Protein AF-A0AAQ0TIJ2-F1 (afdb_monomer)

Sequence (86 aa):
MLGMNLKGMYYAFKTSLETHRTESMTTDQFVSWLVSSEWDDRRNRAVERAIRQASFRYKATIEEIDFSVERGLDGYSQQIDPLWII

Mean predicted aligned error: 14.22 Å

Solvent-accessible surface area (backbone atoms only — not comparable to full-atom values): 5572 Å² total; per-residue (Å²): 135,95,66,85,86,57,59,29,32,52,53,49,54,53,49,35,69,77,62,57,63,55,80,84,48,54,72,67,56,48,54,51,50,31,54,50,39,29,52,50,44,53,50,50,55,49,50,54,48,48,56,64,70,65,59,61,93,60,85,89,46,82,88,72,62,77,80,59,78,89,71,72,78,71,67,98,76,78,74,88,67,87,78,80,84,122

pLDDT: mean 76.59, std 18.2, range [41.53, 96.31]

Radius of gyration: 23.49 Å; Cα contacts (8 Å, |Δi|>4): 26; chains: 1; bounding box: 32×74×47 Å

Structure (mmCIF, N/CA/C/O backbone):
data_AF-A0AAQ0TIJ2-F1
#
_entry.id   AF-A0AAQ0TIJ2-F1
#
loop_
_atom_site.group_PDB
_atom_site.id
_atom_site.type_symbol
_atom_site.label_atom_id
_atom_site.label_alt_id
_atom_site.label_comp_id
_atom_site.label_asym_id
_atom_site.label_entity_id
_atom_site.label_seq_id
_atom_site.pdbx_PDB_ins_code
_atom_site.Cartn_x
_atom_site.Cartn_y
_atom_site.Cartn_z
_atom_site.occupancy
_atom_site.B_iso_or_equiv
_atom_site.auth_seq_id
_atom_site.auth_comp_id
_atom_site.auth_asym_id
_atom_site.auth_atom_id
_atom_site.pdbx_PDB_model_num
ATOM 1 N N . MET A 1 1 ? -10.514 21.737 -10.674 1.00 41.53 1 MET A N 1
ATOM 2 C CA . MET A 1 1 ? -9.674 20.742 -11.375 1.00 41.53 1 MET A CA 1
ATOM 3 C C . MET A 1 1 ? -10.152 19.346 -10.976 1.00 41.53 1 MET A C 1
ATOM 5 O O . MET A 1 1 ? -9.872 18.917 -9.867 1.00 41.53 1 MET A O 1
ATOM 9 N N . LEU A 1 2 ? -10.952 18.683 -11.819 1.00 55.69 2 LEU A N 1
ATOM 10 C CA . LEU A 1 2 ? -11.446 17.312 -11.600 1.00 55.69 2 LEU A CA 1
ATOM 11 C C . LEU A 1 2 ? -10.437 16.322 -12.204 1.00 55.69 2 LEU A C 1
ATOM 13 O O . LEU A 1 2 ? -10.649 15.781 -13.281 1.00 55.69 2 LEU A O 1
ATOM 17 N N . GLY A 1 3 ? -9.286 16.170 -11.551 1.00 65.44 3 GLY A N 1
ATOM 18 C CA . GLY A 1 3 ? -8.308 15.138 -11.901 1.00 65.44 3 GLY A CA 1
ATOM 19 C C . GLY A 1 3 ? -8.576 13.860 -11.111 1.00 65.44 3 GLY A C 1
ATOM 20 O O . GLY A 1 3 ? -8.982 13.924 -9.948 1.00 65.44 3 GLY A O 1
ATOM 21 N N . MET A 1 4 ? -8.335 12.695 -11.715 1.00 74.50 4 MET A N 1
ATOM 22 C CA . MET A 1 4 ? -8.341 11.431 -10.976 1.00 74.50 4 MET A CA 1
ATOM 23 C C . MET A 1 4 ? -7.228 11.478 -9.916 1.00 74.50 4 MET A C 1
ATOM 25 O O . MET A 1 4 ? -6.054 11.616 -10.243 1.00 74.50 4 MET A O 1
ATOM 29 N N . ASN A 1 5 ? -7.592 11.419 -8.634 1.00 84.69 5 ASN A N 1
ATOM 30 C CA . ASN A 1 5 ? -6.665 11.566 -7.505 1.00 84.69 5 ASN A CA 1
ATOM 31 C C . ASN A 1 5 ? -5.969 10.222 -7.193 1.00 84.69 5 ASN A C 1
ATOM 33 O O . ASN A 1 5 ? -6.255 9.587 -6.174 1.00 84.69 5 ASN A O 1
ATOM 37 N N . LEU A 1 6 ? -5.128 9.768 -8.130 1.00 92.44 6 LEU A N 1
ATOM 38 C CA . LEU A 1 6 ? -4.477 8.448 -8.166 1.00 92.44 6 LEU A CA 1
ATOM 39 C C . LEU A 1 6 ? -3.208 8.409 -7.304 1.00 92.44 6 LEU A C 1
ATOM 41 O O . LEU A 1 6 ? -2.082 8.338 -7.801 1.00 92.44 6 LEU A O 1
ATOM 45 N N . LYS A 1 7 ? -3.392 8.539 -5.990 1.00 93.25 7 LYS A N 1
ATOM 46 C CA . LYS A 1 7 ? -2.282 8.646 -5.035 1.00 93.25 7 LYS A CA 1
ATOM 47 C C . LYS A 1 7 ? -1.456 7.365 -4.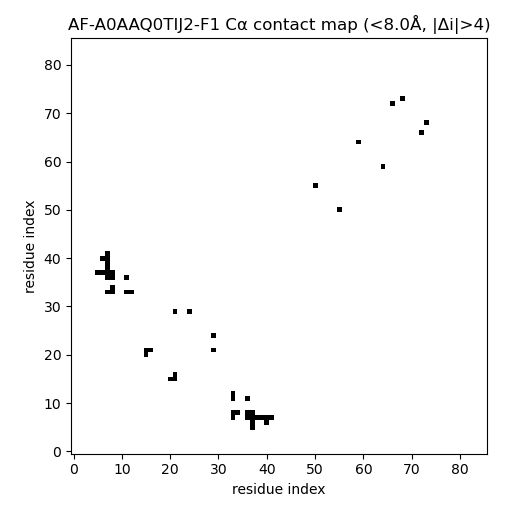946 1.00 93.25 7 LYS A C 1
ATOM 49 O O . LYS A 1 7 ? -0.236 7.460 -4.873 1.00 93.25 7 LYS A O 1
ATOM 54 N N . GLY A 1 8 ? -2.095 6.196 -4.986 1.00 94.00 8 GLY A N 1
ATOM 55 C CA . GLY A 1 8 ? -1.403 4.911 -4.903 1.00 94.00 8 GLY A CA 1
ATOM 56 C C . GLY A 1 8 ? -0.494 4.691 -6.107 1.00 94.00 8 GLY A C 1
ATOM 57 O O . GLY A 1 8 ? 0.680 4.384 -5.924 1.00 94.00 8 GLY A O 1
ATOM 58 N N . MET A 1 9 ? -0.982 4.981 -7.323 1.00 94.94 9 MET A N 1
ATOM 59 C CA . MET A 1 9 ? -0.132 4.931 -8.526 1.00 94.94 9 MET A CA 1
ATOM 60 C C . MET A 1 9 ? 1.057 5.888 -8.424 1.00 94.94 9 MET A C 1
ATOM 62 O O . MET A 1 9 ? 2.176 5.521 -8.771 1.00 94.94 9 MET A O 1
ATOM 66 N N . TYR A 1 10 ? 0.823 7.117 -7.954 1.00 94.56 10 TYR A N 1
ATOM 67 C CA . TYR A 1 10 ? 1.877 8.120 -7.817 1.00 94.56 10 TYR A CA 1
ATOM 68 C C . TYR A 1 10 ? 2.988 7.664 -6.863 1.00 94.56 10 TYR A C 1
ATOM 70 O O . TYR A 1 10 ? 4.167 7.746 -7.210 1.00 94.56 10 TYR A O 1
ATOM 78 N N . TYR A 1 11 ? 2.628 7.159 -5.679 1.00 93.94 11 TYR A N 1
ATOM 79 C CA . TYR A 1 11 ? 3.616 6.682 -4.711 1.00 93.94 11 TYR A CA 1
ATOM 80 C C . TYR A 1 11 ? 4.359 5.451 -5.221 1.00 93.94 11 TYR A C 1
ATOM 82 O O . TYR A 1 11 ? 5.582 5.420 -5.140 1.00 93.94 11 TYR A O 1
ATOM 90 N N . ALA A 1 12 ? 3.648 4.492 -5.816 1.00 93.62 12 ALA A N 1
ATOM 91 C CA . ALA A 1 12 ? 4.250 3.310 -6.421 1.00 93.62 12 ALA A CA 1
ATOM 92 C C . ALA A 1 12 ? 5.279 3.690 -7.498 1.00 93.62 12 ALA A C 1
ATOM 94 O O . ALA A 1 12 ? 6.428 3.257 -7.443 1.00 93.62 12 ALA A O 1
ATOM 95 N N . PHE A 1 13 ? 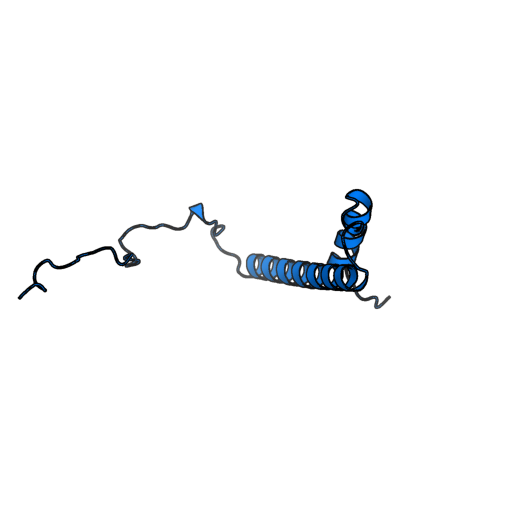4.908 4.580 -8.420 1.00 93.12 13 PHE A N 1
ATOM 96 C CA . PHE A 1 13 ? 5.810 5.068 -9.460 1.00 93.12 13 PHE A CA 1
ATOM 97 C C . PHE A 1 13 ? 7.036 5.788 -8.880 1.00 93.12 13 PHE A C 1
ATOM 99 O O . PHE A 1 13 ? 8.165 5.550 -9.304 1.00 93.12 13 PHE A O 1
ATOM 106 N N . LYS A 1 14 ? 6.845 6.641 -7.867 1.00 93.50 14 LYS A N 1
ATOM 107 C CA . LYS A 1 14 ? 7.962 7.320 -7.201 1.00 93.50 14 LYS A CA 1
ATOM 108 C C . LYS A 1 14 ? 8.915 6.317 -6.541 1.00 93.50 14 LYS A C 1
ATOM 110 O O . LYS A 1 14 ? 10.121 6.391 -6.750 1.00 93.50 14 LYS A O 1
ATOM 115 N N . THR A 1 15 ? 8.381 5.348 -5.801 1.00 92.12 15 THR A N 1
ATOM 116 C CA . THR A 1 15 ? 9.178 4.297 -5.159 1.0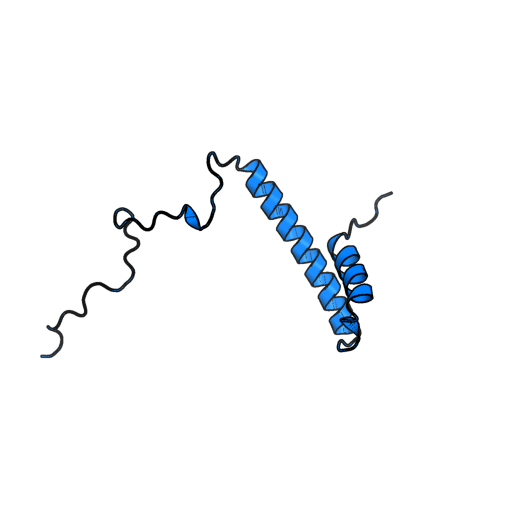0 92.12 15 THR A CA 1
ATOM 117 C C . THR A 1 15 ? 9.918 3.446 -6.183 1.00 92.12 15 THR A C 1
ATOM 119 O O . THR A 1 15 ? 11.055 3.051 -5.936 1.00 92.12 15 THR A O 1
ATOM 122 N N . SER A 1 16 ? 9.323 3.174 -7.347 1.00 90.69 16 SER A N 1
ATOM 123 C CA . SER A 1 16 ? 9.983 2.375 -8.379 1.00 90.69 16 SER A CA 1
ATOM 124 C C . SER A 1 16 ? 11.203 3.075 -8.985 1.00 90.69 16 SER A C 1
ATOM 126 O O . SER A 1 16 ? 12.164 2.392 -9.328 1.00 90.69 16 SER A O 1
ATOM 128 N N . LEU A 1 17 ? 11.200 4.415 -9.048 1.00 89.75 17 LEU A N 1
ATOM 129 C CA . LEU A 1 17 ? 12.375 5.202 -9.448 1.00 89.75 17 LEU A CA 1
ATOM 130 C C . LEU A 1 17 ? 13.504 5.134 -8.412 1.00 89.75 17 LEU A C 1
ATOM 132 O O . LEU A 1 17 ? 14.670 5.101 -8.782 1.00 89.75 17 LEU A O 1
ATOM 136 N N . GLU A 1 18 ? 13.165 5.107 -7.123 1.00 88.88 18 GLU A N 1
ATOM 137 C CA . GLU A 1 18 ? 14.145 5.065 -6.028 1.00 88.88 18 GLU A CA 1
ATOM 138 C C . GLU A 1 18 ? 14.747 3.664 -5.826 1.00 88.88 18 GLU A C 1
ATOM 140 O O . GLU A 1 18 ? 15.884 3.530 -5.384 1.00 88.88 18 GLU A O 1
ATOM 145 N N . THR A 1 19 ? 13.986 2.610 -6.133 1.00 83.69 19 THR A N 1
ATOM 146 C CA . THR A 1 19 ? 14.352 1.215 -5.819 1.00 83.69 19 THR A CA 1
ATOM 147 C C . THR A 1 19 ? 14.837 0.404 -7.018 1.00 83.69 19 THR A C 1
ATOM 149 O O . THR A 1 19 ? 15.124 -0.779 -6.847 1.00 83.69 19 THR A O 1
ATOM 152 N N . HIS A 1 20 ? 14.901 0.988 -8.222 1.00 74.94 20 HIS A N 1
ATOM 153 C CA . HIS A 1 20 ? 15.248 0.285 -9.472 1.00 74.94 20 HIS A CA 1
ATOM 154 C C . HIS A 1 20 ? 14.403 -0.978 -9.737 1.00 74.94 20 HIS A C 1
ATOM 156 O O . HIS A 1 20 ? 14.742 -1.836 -10.551 1.00 74.94 20 HIS A O 1
ATOM 162 N N . ARG A 1 21 ? 13.245 -1.094 -9.073 1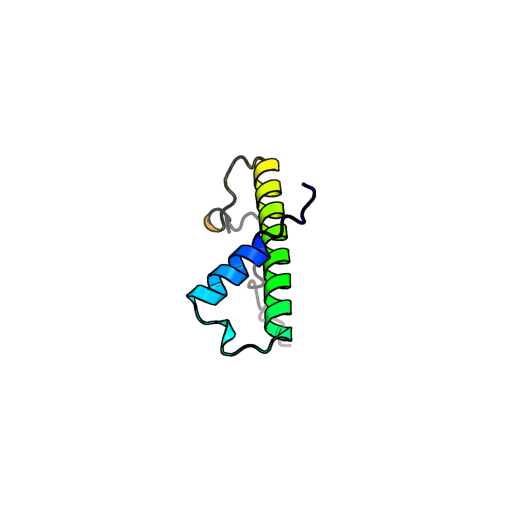.00 66.44 21 ARG A N 1
ATOM 163 C CA . ARG A 1 21 ? 12.380 -2.284 -9.094 1.00 66.44 21 ARG A CA 1
ATOM 164 C C . ARG A 1 21 ? 11.802 -2.578 -10.481 1.00 66.44 21 ARG A C 1
ATOM 166 O O . ARG A 1 21 ? 11.299 -3.668 -10.721 1.00 66.44 21 ARG A O 1
ATOM 173 N N . THR A 1 22 ? 11.876 -1.606 -11.386 1.00 67.06 22 THR A N 1
ATOM 174 C CA . THR A 1 22 ? 11.417 -1.703 -12.772 1.00 67.06 22 THR A CA 1
ATOM 175 C C . THR A 1 22 ? 12.355 -2.489 -13.681 1.00 67.06 22 THR A C 1
ATOM 177 O O . THR A 1 22 ? 11.929 -2.876 -14.760 1.00 67.06 22 THR A O 1
ATOM 180 N N . GLU A 1 23 ? 13.612 -2.725 -13.291 1.00 68.44 23 GLU A N 1
ATOM 181 C CA . GLU A 1 23 ? 14.621 -3.329 -14.179 1.00 68.44 23 GLU A CA 1
ATOM 182 C C . GLU A 1 23 ? 14.317 -4.789 -14.546 1.00 68.44 23 GLU A C 1
ATOM 184 O O . GLU A 1 23 ? 14.757 -5.269 -15.588 1.00 68.44 23 GLU A O 1
ATOM 189 N N . SER A 1 24 ? 13.523 -5.486 -13.729 1.00 78.00 24 SER A N 1
ATOM 190 C CA . SER A 1 24 ? 13.109 -6.873 -13.967 1.00 78.00 24 SER A CA 1
ATOM 191 C C . SER A 1 24 ? 11.681 -7.029 -14.501 1.00 78.00 24 SER A C 1
ATOM 193 O O . SER A 1 24 ? 11.258 -8.156 -14.756 1.00 78.00 24 SER A O 1
ATOM 195 N N . MET A 1 25 ? 10.929 -5.934 -14.672 1.00 86.19 25 MET A N 1
ATOM 196 C CA . MET A 1 25 ? 9.520 -5.974 -15.075 1.00 86.19 25 MET A CA 1
ATOM 197 C C . MET A 1 25 ? 9.341 -5.567 -16.535 1.00 86.19 25 MET A C 1
ATOM 199 O O . MET A 1 25 ? 9.884 -4.563 -16.995 1.00 86.19 25 MET A O 1
ATOM 203 N N . THR A 1 26 ? 8.502 -6.304 -17.258 1.00 92.12 26 THR A N 1
ATOM 204 C CA . THR A 1 26 ? 8.014 -5.858 -18.566 1.00 92.12 26 THR A CA 1
ATOM 205 C C . THR A 1 26 ? 7.035 -4.689 -18.402 1.00 92.12 26 THR A C 1
ATOM 207 O O . THR A 1 26 ? 6.477 -4.450 -17.327 1.00 92.12 26 THR A O 1
ATOM 210 N N . THR A 1 27 ? 6.810 -3.916 -19.466 1.00 90.44 27 THR A N 1
ATOM 211 C CA . THR A 1 27 ? 5.971 -2.706 -19.397 1.00 90.44 27 THR A CA 1
ATOM 212 C C . THR A 1 27 ? 4.528 -3.001 -18.971 1.00 90.44 27 THR A C 1
ATOM 214 O O . THR A 1 27 ? 3.949 -2.239 -18.200 1.00 90.44 27 THR A O 1
ATOM 217 N N . ASP A 1 28 ? 3.949 -4.113 -19.422 1.00 93.56 28 ASP A N 1
ATOM 218 C CA . ASP A 1 28 ? 2.609 -4.561 -19.029 1.00 93.56 28 ASP A CA 1
ATOM 219 C C . ASP A 1 28 ? 2.542 -4.931 -17.540 1.00 93.56 28 ASP A C 1
ATOM 221 O O . ASP A 1 28 ? 1.620 -4.508 -16.839 1.00 93.56 28 ASP A O 1
ATOM 225 N N . GLN A 1 29 ? 3.558 -5.629 -17.027 1.00 93.44 29 GLN A N 1
ATOM 226 C CA . GLN A 1 29 ? 3.670 -5.951 -15.606 1.00 93.44 29 GLN A CA 1
ATOM 227 C C . GLN A 1 29 ? 3.783 -4.682 -14.766 1.00 93.44 29 GLN A C 1
ATOM 229 O O . GLN A 1 29 ? 3.163 -4.582 -13.707 1.00 93.44 29 GLN A O 1
ATOM 234 N N . PHE A 1 30 ? 4.543 -3.693 -15.241 1.00 93.00 30 PHE A N 1
ATOM 235 C CA . PHE A 1 30 ? 4.701 -2.425 -14.541 1.00 93.00 30 PHE A CA 1
ATOM 236 C C . PHE A 1 30 ? 3.376 -1.664 -14.446 1.00 93.00 30 PHE A C 1
ATOM 238 O O . PHE A 1 30 ? 2.992 -1.222 -13.363 1.00 93.00 30 PHE A O 1
ATOM 245 N N . VAL A 1 31 ? 2.622 -1.580 -15.546 1.00 93.50 31 VAL A N 1
ATOM 246 C CA . VAL A 1 31 ? 1.287 -0.963 -15.546 1.00 93.50 31 VAL A CA 1
ATOM 247 C C . VAL A 1 31 ? 0.328 -1.729 -14.633 1.00 93.50 31 VAL A C 1
ATOM 249 O O . VAL A 1 31 ? -0.375 -1.103 -13.838 1.00 93.50 31 VAL A O 1
ATOM 252 N N . SER A 1 32 ? 0.332 -3.065 -14.690 1.00 94.75 32 SER A N 1
ATOM 253 C CA . SER A 1 32 ? -0.486 -3.899 -13.803 1.00 94.75 32 SER A CA 1
ATOM 254 C C . SER A 1 32 ? -0.177 -3.618 -12.334 1.00 94.75 32 SER A C 1
ATOM 256 O O . SER A 1 32 ? -1.093 -3.446 -11.535 1.00 94.75 32 SER A O 1
ATOM 258 N N . TRP A 1 33 ? 1.103 -3.521 -11.976 1.00 94.56 33 TRP A N 1
ATOM 259 C CA . TRP A 1 33 ? 1.528 -3.240 -10.610 1.00 94.56 33 TRP A CA 1
ATOM 260 C C . TRP A 1 33 ? 1.090 -1.855 -10.124 1.00 94.56 33 TRP A C 1
ATOM 262 O O . TRP A 1 33 ? 0.585 -1.733 -9.007 1.00 94.56 33 TRP A O 1
ATOM 272 N N . LEU A 1 34 ? 1.207 -0.819 -10.963 1.00 94.19 34 LEU A N 1
ATOM 273 C CA . LEU A 1 34 ? 0.725 0.522 -10.619 1.00 94.19 34 LEU A CA 1
ATOM 274 C C . LEU A 1 34 ? -0.788 0.524 -10.355 1.00 94.19 34 LEU A C 1
ATOM 276 O O . LEU A 1 34 ? -1.244 1.115 -9.375 1.00 94.19 34 LEU A O 1
ATOM 280 N N . VAL A 1 35 ? -1.566 -0.159 -11.202 1.00 95.19 35 VAL A N 1
ATOM 281 C CA . VAL A 1 35 ? -3.025 -0.278 -11.040 1.00 95.19 35 VAL A CA 1
ATOM 282 C C . VAL A 1 35 ? -3.379 -1.034 -9.758 1.00 95.19 35 VAL A C 1
ATOM 284 O O . VAL A 1 35 ? -4.240 -0.574 -9.005 1.00 95.19 35 VAL A O 1
ATOM 287 N N . SER A 1 36 ? -2.698 -2.146 -9.467 1.00 95.50 36 SER A N 1
ATOM 288 C CA . SER A 1 36 ? -2.879 -2.890 -8.215 1.00 95.50 36 SER A CA 1
ATOM 289 C C . SER A 1 36 ? -2.578 -2.021 -6.994 1.00 95.50 36 SER A C 1
ATOM 291 O O . SER A 1 36 ? -3.394 -1.959 -6.078 1.00 95.50 36 SER A O 1
ATOM 293 N N . SER A 1 37 ? -1.481 -1.259 -7.016 1.00 95.31 37 SER A N 1
ATOM 294 C CA . SER A 1 37 ? -1.122 -0.377 -5.901 1.00 95.31 37 SER A CA 1
ATOM 295 C C . SER A 1 37 ? -2.152 0.730 -5.649 1.00 95.31 37 SER A C 1
ATOM 297 O O . SER A 1 37 ? -2.346 1.142 -4.506 1.00 95.31 37 SER A O 1
ATOM 299 N N . GLU A 1 38 ? -2.815 1.240 -6.685 1.00 95.94 38 GLU A N 1
ATOM 300 C CA . GLU A 1 38 ? -3.913 2.199 -6.520 1.00 95.94 38 GLU A CA 1
ATOM 301 C C . GLU A 1 38 ? -5.156 1.564 -5.916 1.00 95.94 38 GLU A C 1
ATOM 303 O O . GLU A 1 38 ? -5.828 2.178 -5.083 1.00 95.94 38 GLU A O 1
ATOM 308 N N . TRP A 1 39 ? -5.476 0.343 -6.337 1.00 95.56 39 TRP A N 1
ATOM 309 C CA . TRP A 1 39 ? -6.580 -0.404 -5.758 1.00 95.56 39 TRP A CA 1
ATOM 310 C C . TRP A 1 39 ? -6.339 -0.672 -4.266 1.00 95.56 39 TRP A C 1
ATOM 312 O O . TRP A 1 39 ? -7.231 -0.410 -3.453 1.00 95.56 39 TRP A O 1
ATOM 322 N N . ASP A 1 40 ? -5.120 -1.075 -3.901 1.00 96.31 40 ASP A N 1
ATOM 323 C CA . ASP A 1 40 ? -4.705 -1.283 -2.511 1.00 96.31 40 ASP A CA 1
ATOM 324 C C . ASP A 1 40 ? -4.807 0.006 -1.688 1.00 96.31 40 ASP A C 1
ATOM 326 O O . ASP A 1 40 ? -5.427 0.010 -0.624 1.00 96.31 40 ASP A O 1
ATOM 330 N N . ASP A 1 41 ? -4.290 1.132 -2.192 1.00 95.81 41 ASP A N 1
ATOM 331 C CA . ASP A 1 41 ? -4.380 2.429 -1.507 1.00 95.81 41 ASP A CA 1
ATOM 332 C C . ASP A 1 41 ? -5.841 2.853 -1.266 1.00 95.81 41 ASP A C 1
ATOM 334 O O . ASP A 1 41 ? -6.210 3.311 -0.179 1.00 95.81 41 ASP A O 1
ATOM 338 N N . ARG A 1 42 ? -6.721 2.662 -2.256 1.00 94.75 42 ARG A N 1
ATOM 339 C CA . ARG A 1 42 ? -8.154 2.957 -2.097 1.00 94.75 42 ARG A CA 1
ATOM 340 C C . ARG A 1 42 ? -8.807 2.065 -1.057 1.00 94.75 42 ARG A C 1
ATOM 342 O O . ARG A 1 42 ? -9.605 2.568 -0.257 1.00 94.75 42 ARG A O 1
ATOM 349 N N . ARG A 1 43 ? -8.489 0.770 -1.074 1.00 95.88 43 ARG A N 1
ATOM 350 C CA . ARG A 1 43 ? -9.022 -0.208 -0.127 1.00 95.88 43 ARG A CA 1
ATOM 351 C C . ARG A 1 43 ? -8.542 0.094 1.288 1.00 95.88 43 ARG A C 1
ATOM 353 O O . ARG A 1 43 ? -9.380 0.180 2.180 1.00 95.88 43 ARG A O 1
ATOM 360 N N . ASN A 1 44 ? -7.256 0.376 1.477 1.00 94.94 44 ASN A N 1
ATOM 361 C CA . ASN A 1 44 ? -6.697 0.774 2.769 1.00 94.94 44 ASN A CA 1
ATOM 362 C C . ASN A 1 44 ? -7.362 2.043 3.299 1.00 94.94 44 ASN A C 1
ATOM 364 O O . ASN A 1 44 ? -7.873 2.044 4.416 1.00 94.94 44 ASN A O 1
ATOM 368 N N . ARG A 1 45 ? -7.501 3.091 2.477 1.00 93.81 45 ARG A N 1
ATOM 369 C CA . ARG A 1 45 ? -8.214 4.310 2.895 1.00 93.81 45 ARG A CA 1
ATOM 370 C C . ARG A 1 45 ? -9.686 4.055 3.227 1.00 93.81 45 ARG A C 1
ATOM 372 O O . ARG A 1 45 ? -10.250 4.758 4.066 1.00 93.81 45 ARG A O 1
ATOM 379 N N . ALA A 1 46 ? -10.344 3.112 2.552 1.00 93.75 46 ALA A N 1
ATOM 380 C CA . ALA A 1 46 ? -11.716 2.725 2.877 1.00 93.75 46 ALA A CA 1
ATOM 381 C C . ALA A 1 46 ? -11.793 2.005 4.227 1.00 93.75 46 ALA A C 1
ATOM 383 O O . ALA A 1 46 ? -12.637 2.364 5.046 1.00 93.75 46 ALA A O 1
ATOM 384 N N . VAL A 1 47 ? -10.877 1.070 4.482 1.00 93.62 47 VAL A N 1
ATOM 385 C CA . VAL A 1 47 ? -10.759 0.359 5.759 1.00 93.62 47 VAL A CA 1
ATOM 386 C C . VAL A 1 47 ? -10.448 1.331 6.898 1.00 93.62 47 VAL A C 1
ATOM 388 O O . VAL A 1 47 ? -11.165 1.343 7.890 1.00 93.62 47 VAL A O 1
ATOM 391 N N . GLU A 1 48 ? -9.469 2.222 6.745 1.00 91.75 48 GLU A N 1
ATOM 392 C CA . GLU A 1 48 ? -9.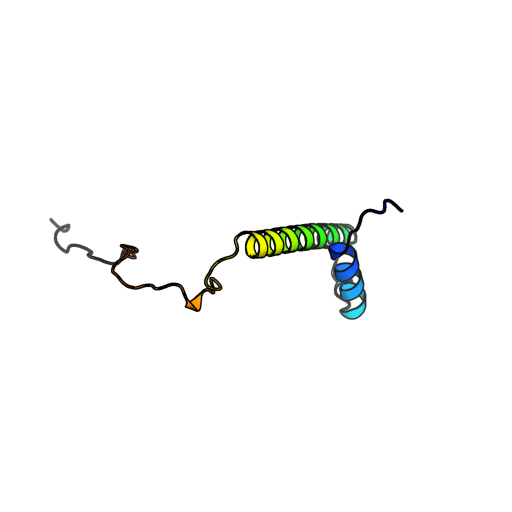139 3.240 7.753 1.00 91.75 48 GLU A CA 1
ATOM 393 C C . GLU A 1 48 ? -10.324 4.158 8.071 1.00 91.75 48 GLU A C 1
ATOM 395 O O . GLU A 1 48 ? -10.561 4.510 9.230 1.00 91.75 48 GLU A O 1
ATOM 400 N N . ARG A 1 49 ? -11.095 4.548 7.046 1.00 93.12 49 ARG A N 1
ATOM 401 C CA . ARG A 1 49 ? -12.327 5.322 7.238 1.00 93.12 49 ARG A CA 1
ATOM 402 C C . ARG A 1 49 ? -13.377 4.517 7.992 1.00 93.12 49 ARG A C 1
ATOM 404 O O . ARG A 1 49 ? -13.972 5.068 8.912 1.00 93.12 49 ARG A O 1
ATOM 411 N N . ALA A 1 50 ? -13.581 3.252 7.636 1.00 91.62 50 ALA A N 1
ATOM 412 C CA . ALA A 1 50 ? -14.527 2.375 8.317 1.00 91.62 50 ALA A CA 1
ATOM 413 C C . ALA A 1 50 ? -14.142 2.166 9.788 1.00 91.62 50 ALA A C 1
ATOM 415 O O . ALA A 1 50 ? -14.988 2.327 10.659 1.00 91.62 50 ALA A O 1
ATOM 416 N N . ILE A 1 51 ? -12.861 1.923 10.082 1.00 88.31 51 ILE A N 1
ATOM 417 C CA . ILE A 1 51 ? -12.342 1.802 11.454 1.00 88.31 51 ILE A CA 1
ATOM 418 C C . ILE A 1 51 ? -12.607 3.087 12.245 1.00 88.31 51 ILE A C 1
ATOM 420 O O . ILE A 1 51 ? -13.102 3.036 13.370 1.00 88.31 51 ILE A O 1
ATOM 424 N N . ARG A 1 52 ? -12.320 4.255 11.654 1.00 87.00 52 ARG A N 1
ATOM 425 C CA . ARG A 1 52 ? -12.560 5.550 12.307 1.00 87.00 52 ARG A CA 1
ATOM 426 C C . ARG A 1 52 ? -14.049 5.801 12.561 1.00 87.00 52 ARG A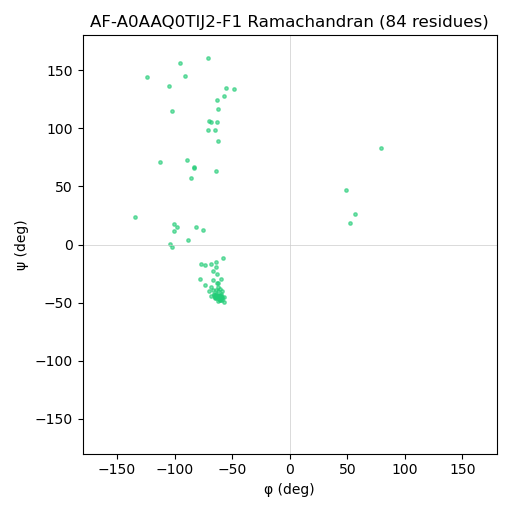 C 1
ATOM 428 O O . ARG A 1 52 ? -14.395 6.341 13.605 1.00 87.00 52 ARG A O 1
ATOM 435 N N . GLN A 1 53 ? -14.913 5.425 11.619 1.00 90.25 53 GLN A N 1
ATOM 436 C CA . GLN A 1 53 ? -16.366 5.600 11.724 1.00 90.25 53 GLN A CA 1
ATOM 437 C C . GLN A 1 53 ? -17.014 4.625 12.706 1.00 90.25 53 GLN A C 1
ATOM 439 O O . GLN A 1 53 ? -17.950 5.008 13.398 1.00 90.25 53 GLN A O 1
ATOM 444 N N . ALA A 1 54 ? -16.510 3.395 12.799 1.00 86.88 54 ALA A N 1
ATOM 445 C CA . ALA A 1 54 ? -17.018 2.393 13.727 1.00 86.88 54 ALA A CA 1
ATOM 446 C C . ALA A 1 54 ? -16.826 2.795 15.200 1.00 86.88 54 ALA A C 1
ATOM 448 O O . ALA A 1 54 ? -17.528 2.270 16.057 1.00 86.88 54 ALA A O 1
ATOM 449 N N . SER A 1 55 ? -15.913 3.738 15.490 1.00 80.81 55 SER A N 1
ATOM 450 C CA . SER A 1 55 ? -15.694 4.308 16.828 1.00 80.81 55 SER A CA 1
ATOM 451 C C . SER A 1 55 ? -15.560 3.227 17.906 1.00 80.81 55 SER A C 1
ATOM 453 O O . SER A 1 55 ? -16.196 3.271 18.959 1.00 80.81 55 SER A O 1
ATOM 455 N N . PHE A 1 56 ? -14.749 2.205 17.620 1.00 79.06 56 PHE A N 1
ATOM 456 C CA . PHE A 1 56 ? -14.521 1.130 18.574 1.00 79.06 56 PHE A CA 1
ATOM 457 C C . PHE A 1 56 ? -13.987 1.708 19.890 1.00 79.06 56 PHE A C 1
ATOM 459 O O . PHE A 1 56 ? -13.017 2.466 19.903 1.00 79.06 56 PHE A O 1
ATOM 466 N N . ARG A 1 57 ? -14.637 1.344 21.002 1.00 74.44 57 ARG A N 1
ATOM 467 C CA . ARG A 1 57 ? -14.264 1.786 22.356 1.00 74.44 57 ARG A CA 1
ATOM 468 C C . ARG A 1 57 ? -12.839 1.365 22.735 1.00 74.44 57 ARG A C 1
ATOM 470 O O . 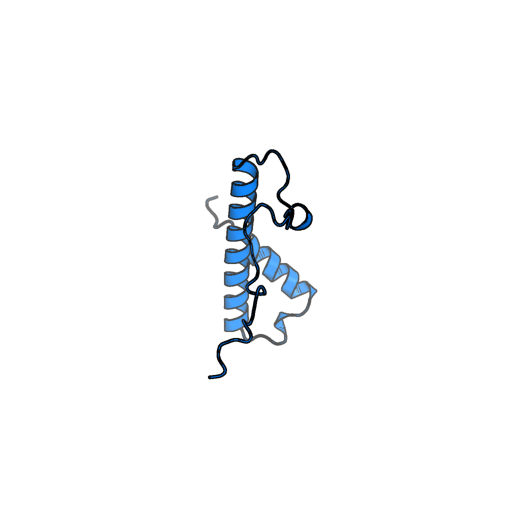ARG A 1 57 ? -12.182 2.075 23.490 1.00 74.44 57 ARG A O 1
ATOM 477 N N . TYR A 1 58 ? -12.381 0.243 22.187 1.00 72.50 58 TYR A N 1
ATOM 478 C CA . TYR A 1 58 ? -11.028 -0.288 22.318 1.00 72.50 58 TYR A CA 1
ATOM 479 C C . TYR A 1 58 ? -10.440 -0.475 20.919 1.00 72.50 58 TYR A C 1
ATOM 481 O O . TYR A 1 58 ? -11.169 -0.786 19.972 1.00 72.50 58 TYR A O 1
ATOM 489 N N . LYS A 1 59 ? -9.134 -0.237 20.758 1.00 64.88 59 LYS A N 1
ATOM 490 C CA . LYS A 1 59 ? -8.461 -0.535 19.492 1.00 64.88 59 LYS A CA 1
ATOM 491 C C . LYS A 1 59 ? -8.403 -2.051 19.371 1.00 64.88 59 LYS A C 1
ATOM 493 O O . LYS A 1 59 ? -7.580 -2.644 20.039 1.00 64.88 59 LYS A O 1
ATOM 498 N N . ALA A 1 60 ? -9.213 -2.645 18.498 1.00 62.22 60 ALA A N 1
ATOM 499 C CA . ALA A 1 60 ? -9.118 -4.068 18.190 1.00 62.22 60 ALA A CA 1
ATOM 500 C C . ALA A 1 60 ? -7.740 -4.376 17.571 1.00 62.22 60 ALA A C 1
ATOM 502 O O . ALA A 1 60 ? -7.556 -4.261 16.357 1.00 62.22 60 ALA A O 1
ATOM 503 N N . THR A 1 61 ? -6.753 -4.684 18.410 1.00 64.81 61 THR A N 1
ATOM 504 C CA . THR A 1 61 ? -5.459 -5.226 18.000 1.00 64.81 61 THR A CA 1
ATOM 505 C C . THR A 1 61 ? -5.505 -6.748 18.122 1.00 64.81 61 THR A C 1
ATOM 507 O O . THR A 1 61 ? -6.337 -7.300 18.842 1.00 64.81 61 THR A O 1
ATOM 510 N N . ILE A 1 62 ? -4.661 -7.456 17.367 1.00 59.41 62 ILE A N 1
ATOM 511 C CA . ILE A 1 62 ? -4.664 -8.928 17.358 1.00 59.41 62 ILE A CA 1
ATOM 512 C C . ILE A 1 62 ? -4.307 -9.497 18.745 1.00 59.41 62 ILE A C 1
ATOM 514 O O . ILE A 1 62 ? -4.737 -10.590 19.097 1.00 59.41 62 ILE A O 1
ATOM 518 N N . GLU A 1 63 ? -3.576 -8.729 19.555 1.00 61.06 63 GLU A N 1
ATOM 519 C CA . GLU A 1 63 ? -3.188 -9.066 20.925 1.00 61.06 63 GLU A CA 1
ATOM 520 C C . GLU A 1 63 ? -4.348 -8.960 21.933 1.00 61.06 63 GLU A C 1
ATOM 522 O O . GLU A 1 63 ? -4.254 -9.528 23.016 1.00 61.06 63 GLU A O 1
ATOM 527 N N . GLU A 1 64 ? -5.443 -8.267 21.592 1.00 57.12 64 GLU A N 1
ATOM 528 C CA . GLU A 1 64 ? -6.670 -8.196 22.406 1.00 57.12 64 GLU A CA 1
ATOM 529 C C . GLU A 1 64 ? -7.667 -9.328 22.082 1.00 57.12 64 GLU A C 1
ATOM 531 O O . GLU A 1 64 ? -8.772 -9.365 22.632 1.00 57.12 64 GLU A O 1
ATOM 536 N N . ILE A 1 65 ? -7.309 -10.269 21.197 1.00 60.31 65 ILE A N 1
ATOM 537 C CA . ILE A 1 65 ? -8.100 -11.484 20.990 1.00 60.31 65 ILE A CA 1
ATOM 538 C C . ILE A 1 65 ? -7.924 -12.368 22.224 1.00 60.31 65 ILE A C 1
ATOM 540 O O . ILE A 1 65 ? -6.939 -13.089 22.368 1.00 60.31 65 ILE A O 1
ATOM 544 N N . ASP A 1 66 ? -8.90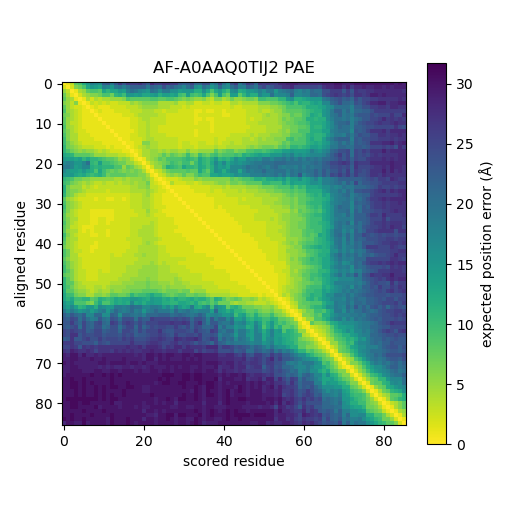0 -12.300 23.124 1.00 56.00 66 ASP A N 1
ATOM 545 C CA . ASP A 1 66 ? -9.005 -13.228 24.237 1.00 56.00 66 ASP A CA 1
ATOM 546 C C . ASP A 1 66 ? -9.355 -14.627 23.703 1.00 56.00 66 ASP A C 1
ATOM 548 O O . ASP A 1 66 ? -10.481 -14.883 23.267 1.00 56.00 66 ASP A O 1
ATOM 552 N N . PHE A 1 67 ? -8.364 -15.519 23.705 1.00 57.22 67 PHE A N 1
ATOM 553 C CA . PHE A 1 67 ? -8.514 -16.940 23.380 1.00 57.22 67 PHE A CA 1
ATOM 554 C C . PHE A 1 67 ? -9.032 -17.760 24.574 1.00 57.22 67 PHE A C 1
ATOM 556 O O . PHE A 1 67 ? -8.913 -18.986 24.571 1.00 57.22 67 PHE A O 1
ATOM 563 N N . SER A 1 68 ? -9.569 -17.116 25.618 1.00 49.53 68 SER A N 1
ATOM 564 C CA . SER A 1 68 ? -10.147 -17.821 26.756 1.00 49.53 68 SER A CA 1
ATOM 565 C C . SER A 1 68 ? -11.239 -18.804 26.311 1.00 49.53 68 SER A C 1
ATOM 567 O O . SER A 1 68 ? -12.113 -18.525 25.485 1.00 49.53 68 SER A O 1
ATOM 569 N N . VAL A 1 69 ? -11.155 -20.003 26.889 1.00 51.44 69 VAL A N 1
ATOM 570 C CA . VAL A 1 69 ? -11.951 -21.207 26.593 1.00 51.44 69 VAL A CA 1
ATOM 571 C C . VAL A 1 69 ? -13.468 -20.990 26.769 1.00 51.44 69 VAL A C 1
ATOM 573 O O . VAL A 1 69 ? -14.272 -21.784 26.292 1.00 51.44 69 VAL A O 1
ATOM 576 N N . GLU A 1 70 ? -13.899 -19.881 27.374 1.00 53.28 70 GLU A N 1
ATOM 577 C CA . GLU A 1 70 ? -15.316 -19.556 27.579 1.00 53.28 70 GLU A CA 1
ATOM 578 C C . GLU A 1 70 ? -16.093 -19.245 26.291 1.00 53.28 70 GLU A C 1
ATOM 580 O O . GLU A 1 70 ? -17.324 -19.288 26.302 1.00 53.28 70 GLU A O 1
ATOM 585 N N . ARG A 1 71 ? -15.418 -18.949 25.169 1.00 51.22 71 ARG A N 1
ATOM 586 C CA . ARG A 1 71 ? -16.099 -18.579 23.915 1.00 51.22 71 ARG A CA 1
ATOM 587 C C . ARG A 1 71 ? -16.207 -19.698 22.877 1.00 51.22 71 ARG A C 1
ATOM 589 O O . ARG A 1 71 ? -16.462 -19.401 21.711 1.00 51.22 71 ARG A O 1
ATOM 596 N N . GLY A 1 72 ? -16.031 -20.959 23.282 1.00 50.03 72 GLY A N 1
ATOM 597 C CA . GLY A 1 72 ? -16.338 -22.126 22.442 1.00 50.03 72 GLY A CA 1
ATOM 598 C C . GLY A 1 72 ? -15.615 -22.139 21.092 1.00 50.03 72 GLY A C 1
ATOM 599 O O . GLY A 1 72 ? -16.111 -22.713 20.126 1.00 50.03 72 GLY A O 1
ATOM 600 N N . LEU A 1 73 ? -14.449 -21.492 21.006 1.00 54.94 73 LEU A N 1
ATOM 601 C CA . LEU A 1 73 ? -13.529 -21.658 19.887 1.00 54.94 73 LEU A C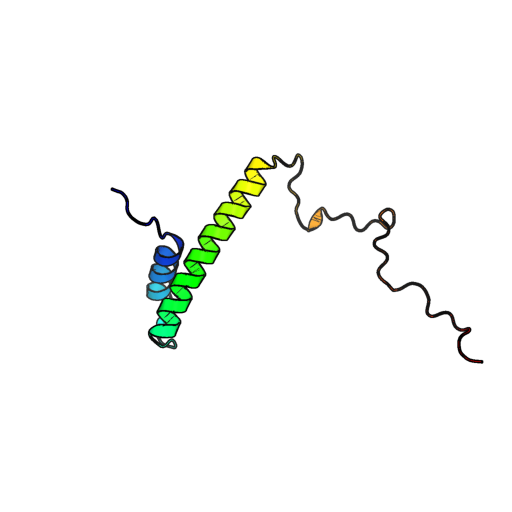A 1
ATOM 602 C C . LEU A 1 73 ? -12.655 -22.870 20.190 1.00 54.94 73 LEU A C 1
ATOM 604 O O . LEU A 1 73 ? -11.433 -22.771 20.283 1.00 54.94 73 LEU A O 1
ATOM 608 N N . ASP A 1 74 ? -13.309 -24.009 20.399 1.00 54.97 74 ASP A N 1
ATOM 609 C CA . ASP A 1 74 ? -12.620 -25.279 20.461 1.00 54.97 74 ASP A CA 1
ATOM 610 C C . ASP A 1 74 ? -11.988 -25.493 19.087 1.00 54.97 74 ASP A C 1
ATOM 612 O O . ASP A 1 74 ? -12.645 -25.790 18.086 1.00 54.97 74 ASP A O 1
ATOM 616 N N . GLY A 1 75 ? -10.668 -25.311 19.041 1.00 52.03 75 GLY A N 1
ATOM 617 C CA . GLY A 1 75 ? -9.856 -26.045 18.093 1.00 52.03 75 GLY A CA 1
ATOM 618 C C . GLY A 1 75 ? -10.272 -27.509 18.193 1.00 52.03 75 GLY A C 1
ATOM 619 O O . GLY A 1 75 ? -10.459 -28.023 19.295 1.00 52.03 75 GLY A O 1
ATOM 620 N N . TYR A 1 76 ? -10.470 -28.158 17.048 1.00 46.97 76 TYR A N 1
ATOM 621 C CA . TYR A 1 76 ? -10.789 -29.581 16.923 1.00 46.97 76 TYR A CA 1
ATOM 622 C C . TYR A 1 76 ? -9.638 -30.462 17.446 1.00 46.97 76 TYR A C 1
ATOM 624 O O . TYR A 1 76 ? -8.993 -31.199 16.707 1.00 46.97 76 TYR A O 1
ATOM 632 N N . SER A 1 77 ? -9.346 -30.353 18.733 1.00 49.81 77 SER A N 1
ATOM 633 C CA . SER A 1 77 ? -8.291 -31.048 19.456 1.00 49.81 77 SER A CA 1
ATOM 634 C C . SER A 1 77 ? -8.809 -31.599 20.783 1.00 49.81 77 SER A C 1
ATOM 636 O O . SER A 1 77 ? -8.028 -31.858 21.693 1.00 49.81 77 SER A O 1
ATOM 638 N N . GLN A 1 78 ? -10.120 -31.832 20.886 1.00 50.91 78 GLN A N 1
ATOM 639 C CA . GLN A 1 78 ? -10.658 -32.787 21.844 1.00 50.91 78 GLN A CA 1
ATOM 640 C C . GLN A 1 78 ? -11.033 -34.080 21.114 1.00 50.91 78 GLN A C 1
ATOM 642 O O . GLN A 1 78 ? -11.940 -34.120 20.291 1.00 50.91 78 GLN A O 1
ATOM 647 N N . GLN A 1 79 ? -10.301 -35.130 21.492 1.00 50.34 79 GLN A N 1
ATOM 648 C CA . GLN A 1 79 ? -10.782 -36.505 21.575 1.00 50.34 79 GLN A CA 1
ATOM 649 C C . GLN A 1 79 ? -10.869 -37.295 20.259 1.00 50.34 79 GLN A C 1
ATOM 651 O O . GLN A 1 79 ? -11.930 -37.513 19.682 1.00 50.34 79 GLN A O 1
ATOM 656 N N . ILE A 1 80 ? -9.725 -37.859 19.853 1.00 53.00 80 ILE A N 1
ATOM 657 C CA . ILE A 1 80 ? -9.748 -39.186 19.226 1.00 53.00 80 ILE A CA 1
ATOM 658 C C . ILE A 1 80 ? -10.226 -40.145 20.319 1.00 53.00 80 ILE A C 1
ATOM 660 O O . ILE A 1 80 ? -9.461 -40.514 21.210 1.00 53.00 80 ILE A O 1
ATOM 664 N N . ASP A 1 81 ? -11.513 -40.475 20.292 1.00 57.62 81 ASP A N 1
ATOM 665 C CA . ASP A 1 81 ? -12.087 -41.505 21.148 1.00 57.62 81 ASP A CA 1
ATOM 666 C C . ASP A 1 81 ? -11.434 -42.854 20.787 1.00 57.62 81 ASP A C 1
ATOM 668 O O . ASP A 1 81 ? -11.475 -43.253 19.619 1.00 57.62 81 ASP A O 1
ATOM 672 N N . PRO A 1 82 ? -10.821 -43.595 21.727 1.00 53.03 82 PRO A N 1
ATOM 673 C CA . PRO A 1 82 ? -10.115 -44.839 21.414 1.00 53.03 82 PRO A CA 1
ATOM 674 C C . PRO A 1 82 ? -11.056 -46.032 21.138 1.00 53.03 82 PRO A C 1
ATOM 676 O O . PRO A 1 82 ? -10.599 -47.170 21.086 1.00 53.03 82 PRO A O 1
ATOM 679 N N . LEU A 1 83 ? -12.361 -45.805 20.950 1.00 59.28 83 LEU A N 1
ATOM 680 C CA . LEU A 1 83 ? -13.387 -46.852 20.834 1.00 59.28 83 LEU A CA 1
ATOM 681 C C . LEU A 1 83 ? -13.832 -47.182 19.396 1.00 59.28 83 LEU A C 1
ATOM 683 O O . LEU A 1 83 ? -14.795 -47.920 19.219 1.00 59.28 83 LEU A O 1
ATOM 687 N N . TRP A 1 84 ? -13.125 -46.705 18.368 1.00 48.34 84 TRP A N 1
ATOM 688 C CA . TRP A 1 84 ? -13.450 -46.990 16.956 1.00 48.34 84 TRP A CA 1
ATOM 689 C C . TRP A 1 84 ? -12.623 -48.132 16.341 1.00 48.34 84 TRP A C 1
ATOM 691 O O . TRP A 1 84 ? -12.586 -48.284 15.123 1.00 48.34 84 TRP A O 1
ATOM 701 N N . ILE A 1 85 ? -11.956 -48.943 17.169 1.00 46.72 85 ILE A N 1
ATOM 702 C CA . ILE A 1 85 ? -11.330 -50.204 16.741 1.00 46.72 85 ILE A CA 1
ATOM 703 C C . ILE A 1 85 ? -12.077 -51.368 17.401 1.00 46.72 85 ILE A C 1
ATOM 705 O O . ILE A 1 85 ? -11.563 -52.009 18.315 1.00 46.72 85 ILE A O 1
ATOM 709 N N . ILE A 1 86 ? -13.307 -51.603 16.941 1.00 47.28 86 ILE A N 1
ATOM 710 C CA . ILE A 1 86 ? -13.944 -52.924 16.817 1.00 47.28 86 ILE A CA 1
ATOM 711 C C . ILE A 1 86 ? -14.675 -52.926 15.477 1.00 47.28 86 ILE A C 1
ATOM 713 O O . ILE A 1 86 ? -15.388 -51.933 15.210 1.00 47.28 86 ILE A O 1
#

Foldseek 3Di:
DPDDPQVQLVVLVVVCVVPVVCVPDDPVRNVVVSVVSSVVVVVVVVVVVVQVVVPPPDPPDVVPPPPPCVVVPDDPPPDPDPPPPD

Secondary structure (DSSP, 8-state):
------HHHHHHHHHHHHH-GGGG--HHHHHHHHHHHHHHHHHHHHHHHHHHHHT-SS---GGG----GGG----S-S---TT---